Protein AF-A0A1H0QDW9-F1 (afdb_monomer)

Mean predicted aligned error: 7.99 Å

pLDDT: mean 82.79, std 14.93, range [44.81, 98.44]

Nearest PDB structures (foldseek):
  4bn9-assembly1_A-2  TM=1.895E-01  e=5.660E+00  Lactococcus lactis subsp. lactis Il1403

Sequence (161 aa):
MNFKELNDLFRNKNKSPEITEANILAAGYSPETSNRKLYLLFNIWYEQFNFRPSFKENEPNIDHIFPQSALKKVKVKGDKGRSVQKYKVPEINQIGNCMLLTLNENQGAGKSDILPKDWFATKSKEYLEMHLIPQDKNLWEIDNYEEFIKERNKLIVNKVN

Organism: NCBI:txid94869

Radius of gyration: 16.93 Å; Cα contacts (8 Å, |Δi|>4): 183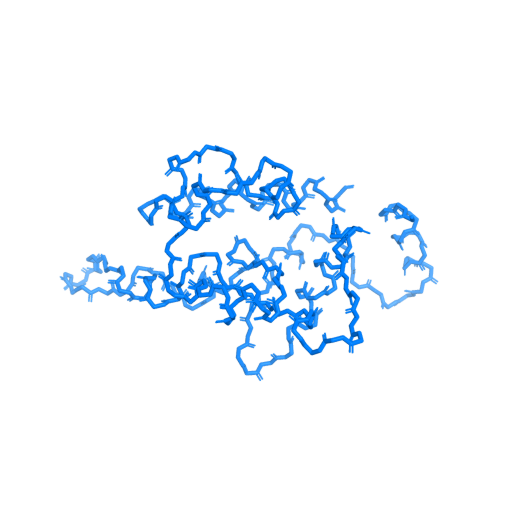; chains: 1; bounding box: 52×31×36 Å
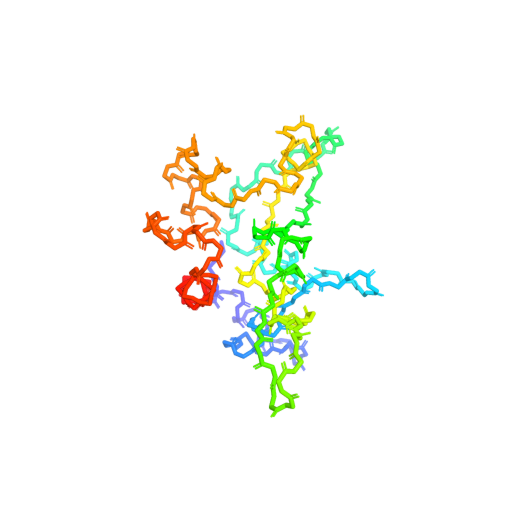
Solvent-accessible surface area (backbone atoms only — not comparable to full-atom values): 9456 Å² total; per-residue (Å²): 136,54,64,67,58,52,51,57,61,40,66,77,43,98,80,59,82,74,93,38,70,70,62,58,65,68,28,44,65,46,95,89,52,82,46,58,63,48,53,53,57,48,60,69,67,43,80,75,64,77,59,64,59,92,40,74,51,32,34,81,36,83,45,53,50,60,25,66,75,61,49,59,65,40,65,38,74,39,100,84,71,44,80,37,63,63,59,52,71,69,73,58,27,21,43,57,31,49,44,82,39,32,38,33,53,45,63,74,68,58,40,72,77,48,45,38,52,68,64,51,68,79,54,53,69,66,59,34,58,65,71,44,47,70,84,58,67,73,39,34,39,80,92,30,44,70,59,34,33,55,53,20,41,51,46,51,48,66,70,68,104

InterPro domains:
  IPR011089 GmrSD restriction endonucleases, C-terminal domain [PF07510] (22-157)

Foldseek 3Di:
DDLVVVQVVVVVDPDDDPPDLVLQFQQWDDPVDDSVSLVVLLCLLLVPQPCVVPDLQSHKDKDFQQHPVVQQPDWDQDPVRDTHRPDDPSRRTTSLRIFIDGNCVPPVVPCHNPFNLRSVVPDDPVVCLSRQFPPPSVCSDPVNVVVRSVNSSVSSVVSND

Structure (mmCIF, N/CA/C/O backbone):
data_AF-A0A1H0QDW9-F1
#
_entry.id   AF-A0A1H0QDW9-F1
#
loop_
_atom_site.group_PDB
_atom_site.id
_atom_site.type_symbol
_atom_site.label_atom_id
_atom_site.label_alt_id
_atom_site.label_comp_id
_atom_site.label_asym_id
_atom_site.label_entity_id
_atom_site.label_seq_id
_atom_site.pdbx_PDB_ins_code
_atom_site.Cartn_x
_atom_site.Cartn_y
_atom_site.Cartn_z
_atom_site.occupancy
_atom_site.B_iso_or_equiv
_atom_site.auth_seq_id
_atom_site.auth_comp_id
_atom_site.auth_asym_id
_atom_site.auth_atom_id
_atom_site.pdbx_PDB_model_num
ATOM 1 N N . MET A 1 1 ? 21.918 -13.832 -3.035 1.00 44.81 1 MET A N 1
ATOM 2 C CA . MET A 1 1 ? 22.054 -14.144 -1.600 1.00 44.81 1 MET A CA 1
ATOM 3 C C . MET A 1 1 ? 20.681 -14.569 -1.121 1.00 44.81 1 MET A C 1
ATOM 5 O O . MET A 1 1 ? 19.736 -13.818 -1.321 1.00 44.81 1 MET A O 1
ATOM 9 N N . ASN A 1 2 ? 20.548 -15.792 -0.627 1.00 46.91 2 ASN A N 1
ATOM 10 C CA . ASN A 1 2 ? 19.280 -16.386 -0.196 1.00 46.91 2 ASN A CA 1
ATOM 11 C C . ASN A 1 2 ? 18.943 -15.927 1.241 1.00 46.91 2 ASN A C 1
ATOM 13 O O . ASN A 1 2 ? 19.842 -15.726 2.054 1.00 46.91 2 ASN A O 1
ATOM 17 N N . PHE A 1 3 ? 17.661 -15.784 1.579 1.00 56.38 3 PHE A N 1
ATOM 18 C CA . PHE A 1 3 ? 17.154 -15.489 2.927 1.00 56.38 3 PHE A CA 1
ATOM 19 C C . PHE A 1 3 ? 17.758 -16.353 4.029 1.00 56.38 3 PHE A C 1
ATOM 21 O O . PHE A 1 3 ? 18.058 -15.855 5.114 1.00 56.38 3 PHE A O 1
ATOM 28 N N . LYS A 1 4 ? 17.989 -17.636 3.738 1.00 57.03 4 LYS A N 1
ATOM 29 C CA . LYS A 1 4 ? 18.661 -18.547 4.667 1.00 57.03 4 LYS A CA 1
ATOM 30 C C . LYS A 1 4 ? 20.086 -18.082 4.985 1.00 57.03 4 LYS A C 1
ATOM 32 O O . LYS A 1 4 ? 20.469 -18.037 6.146 1.00 57.03 4 LYS A O 1
ATOM 37 N N . GLU A 1 5 ? 20.823 -17.637 3.968 1.00 59.38 5 GLU A N 1
ATOM 38 C CA . GLU A 1 5 ? 22.179 -17.098 4.120 1.00 59.38 5 GLU A CA 1
ATOM 39 C C . GLU A 1 5 ? 22.169 -15.771 4.883 1.00 59.38 5 GLU A C 1
ATOM 41 O O . GLU A 1 5 ? 23.043 -15.551 5.714 1.00 59.38 5 GLU A O 1
ATOM 46 N N . LEU A 1 6 ? 21.171 -14.906 4.656 1.00 55.38 6 LEU A N 1
ATOM 47 C CA . LEU A 1 6 ? 20.975 -13.684 5.445 1.00 55.38 6 LEU A CA 1
ATOM 48 C C . LEU A 1 6 ? 20.753 -14.030 6.925 1.00 55.38 6 LEU A C 1
ATOM 50 O O . LEU A 1 6 ? 21.474 -13.527 7.785 1.00 55.38 6 LEU A O 1
ATOM 54 N N . ASN A 1 7 ? 19.799 -14.914 7.222 1.00 54.53 7 ASN A N 1
ATOM 55 C CA . ASN A 1 7 ? 19.470 -15.323 8.588 1.00 54.53 7 ASN A CA 1
ATOM 56 C C . ASN A 1 7 ? 20.656 -15.980 9.306 1.00 54.53 7 ASN A C 1
ATOM 58 O O . ASN A 1 7 ? 20.890 -15.682 10.477 1.00 54.53 7 ASN A O 1
ATOM 62 N N . ASP A 1 8 ? 21.440 -16.807 8.616 1.00 58.50 8 ASP A N 1
ATOM 63 C CA . ASP A 1 8 ? 22.649 -17.423 9.173 1.00 58.50 8 ASP A CA 1
ATOM 64 C C . ASP A 1 8 ? 23.751 -16.378 9.448 1.00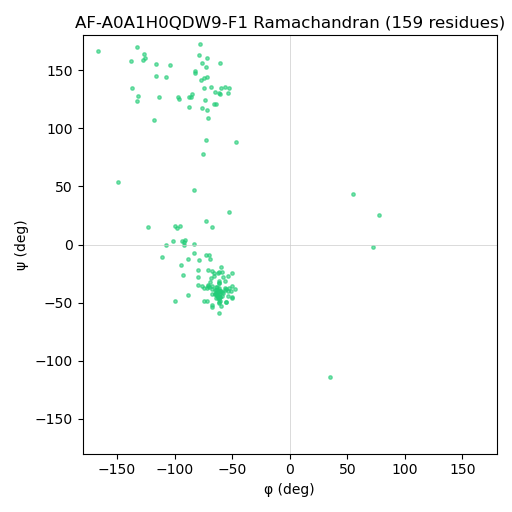 58.50 8 ASP A C 1
ATOM 66 O O . ASP A 1 8 ? 24.447 -16.442 10.467 1.00 58.50 8 ASP A O 1
ATOM 70 N N . LEU A 1 9 ? 23.867 -15.348 8.602 1.00 54.12 9 LEU A N 1
ATOM 71 C CA . LEU A 1 9 ? 24.798 -14.231 8.804 1.00 54.12 9 LEU A CA 1
ATOM 72 C C . LEU A 1 9 ? 24.371 -13.315 9.966 1.00 54.12 9 LEU A C 1
ATOM 74 O O . LEU A 1 9 ? 25.223 -12.810 10.702 1.00 54.12 9 LEU A O 1
ATOM 78 N N . PHE A 1 10 ? 23.061 -13.120 10.155 1.00 50.34 10 PHE A N 1
ATOM 79 C CA . PHE A 1 10 ? 22.489 -12.295 11.224 1.00 50.34 10 PHE A CA 1
ATOM 80 C C . PHE A 1 10 ? 22.440 -13.012 12.579 1.00 50.34 10 PHE A C 1
ATOM 82 O O . PHE A 1 10 ? 22.710 -12.377 13.596 1.00 50.34 10 PHE A O 1
ATOM 89 N N . ARG A 1 11 ? 22.198 -14.329 12.620 1.00 54.62 11 ARG A N 1
ATOM 90 C CA . ARG A 1 11 ? 22.253 -15.135 13.858 1.00 54.62 11 ARG A CA 1
ATOM 91 C C . ARG A 1 11 ? 23.636 -15.139 14.508 1.00 54.62 11 ARG A C 1
ATOM 93 O O . ARG A 1 11 ? 23.730 -15.133 15.730 1.00 54.62 11 ARG 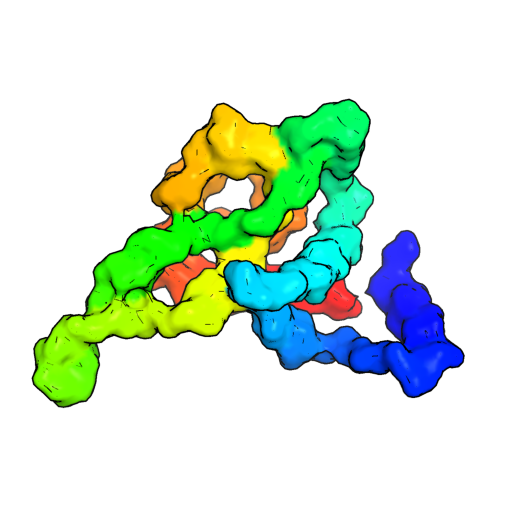A O 1
ATOM 100 N N . ASN A 1 12 ? 24.703 -15.069 13.711 1.00 51.59 12 ASN A N 1
ATOM 101 C CA . ASN A 1 12 ? 26.081 -15.014 14.214 1.00 51.59 12 ASN A CA 1
ATOM 102 C C . ASN A 1 12 ? 26.451 -13.692 14.913 1.00 51.59 12 ASN A C 1
ATOM 104 O O . ASN A 1 12 ? 27.507 -13.601 15.543 1.00 51.59 12 ASN A O 1
ATOM 108 N N . LYS A 1 13 ? 25.603 -12.659 14.849 1.00 46.94 13 LYS A N 1
ATOM 109 C CA . LYS A 1 13 ? 25.774 -11.420 15.614 1.00 46.94 13 LYS A CA 1
ATOM 110 C C . LYS A 1 13 ? 24.577 -11.271 16.549 1.00 46.94 13 LYS A C 1
ATOM 112 O O . LYS A 1 13 ? 23.503 -10.922 16.086 1.00 46.94 13 LYS A O 1
ATOM 117 N N . ASN A 1 14 ? 24.787 -11.483 17.855 1.00 45.47 14 ASN A N 1
ATOM 118 C CA . ASN A 1 14 ? 23.832 -11.465 18.992 1.00 45.47 14 ASN A CA 1
ATOM 119 C C . ASN A 1 14 ? 22.924 -10.208 19.166 1.00 45.47 14 ASN A C 1
ATOM 121 O O . ASN A 1 14 ? 22.541 -9.858 20.280 1.00 45.47 14 ASN A O 1
ATOM 125 N N . LYS A 1 15 ? 22.590 -9.474 18.103 1.00 46.28 15 LYS A N 1
ATOM 126 C CA . LYS A 1 15 ? 21.754 -8.269 18.089 1.00 46.28 15 LYS A CA 1
ATOM 127 C C . LYS A 1 15 ? 20.994 -8.141 16.767 1.00 46.28 15 LYS A C 1
ATOM 129 O O . LYS A 1 15 ? 21.108 -7.123 16.087 1.00 46.28 15 LYS A O 1
ATOM 134 N N . SER A 1 16 ? 20.246 -9.154 16.350 1.00 50.38 16 SER A N 1
ATOM 135 C CA . SER A 1 16 ? 19.302 -8.983 15.240 1.00 50.38 16 SER A CA 1
ATOM 136 C C . SER A 1 16 ? 17.944 -9.559 15.622 1.00 50.38 16 SER A C 1
ATOM 138 O O . SER A 1 16 ? 17.898 -10.684 16.113 1.00 50.38 16 SER A O 1
ATOM 140 N N . PRO A 1 17 ? 16.852 -8.785 15.479 1.00 54.38 17 PRO A N 1
ATOM 141 C CA . PRO A 1 17 ? 15.516 -9.313 15.705 1.00 54.38 17 PRO A CA 1
ATOM 142 C C . PRO A 1 17 ? 15.287 -10.449 14.709 1.00 54.38 17 PRO A C 1
ATOM 144 O O . PRO A 1 17 ? 15.546 -10.277 13.519 1.00 54.38 17 PRO A O 1
ATOM 147 N N . GLU A 1 18 ? 14.838 -11.606 15.193 1.00 60.59 18 GLU A N 1
ATOM 148 C CA . GLU A 1 18 ? 14.453 -12.708 14.315 1.00 60.59 18 GLU A CA 1
ATOM 149 C C . GLU A 1 18 ? 13.443 -12.205 13.276 1.00 60.59 18 GLU A C 1
ATOM 151 O O . GLU A 1 18 ? 12.501 -11.473 13.608 1.00 60.59 18 GLU A O 1
ATOM 156 N N . ILE A 1 19 ? 13.647 -12.576 12.011 1.00 67.00 19 ILE A N 1
ATOM 157 C CA . ILE A 1 19 ? 12.670 -12.326 10.953 1.00 67.00 19 ILE A CA 1
ATOM 158 C C . ILE A 1 19 ? 11.512 -13.294 11.200 1.00 67.00 19 ILE A C 1
ATOM 160 O O . ILE A 1 19 ? 11.535 -14.443 10.775 1.00 67.00 19 ILE A O 1
ATOM 164 N N . THR A 1 20 ? 10.535 -12.838 11.976 1.00 80.81 20 THR A N 1
ATOM 165 C CA . THR A 1 20 ? 9.288 -13.553 12.238 1.00 80.81 20 THR A CA 1
ATOM 166 C C . THR A 1 20 ? 8.165 -12.920 11.431 1.00 80.81 20 THR A C 1
ATOM 168 O O . THR A 1 20 ? 8.203 -11.723 11.135 1.00 80.81 20 THR A O 1
ATOM 171 N N . GLU A 1 21 ? 7.125 -13.696 11.129 1.00 82.88 21 GLU A N 1
ATOM 172 C CA . GLU A 1 21 ? 5.909 -13.191 10.481 1.00 82.88 21 GLU A CA 1
ATOM 173 C C . GLU A 1 21 ? 5.354 -11.954 11.202 1.00 82.88 21 GLU A C 1
ATOM 175 O O . GLU A 1 21 ? 5.103 -10.923 10.579 1.00 82.88 21 GLU A O 1
ATOM 180 N N . ALA A 1 22 ? 5.270 -12.007 12.534 1.00 80.62 22 ALA A N 1
ATOM 181 C CA . ALA A 1 22 ? 4.815 -10.885 13.348 1.00 80.62 22 ALA A CA 1
ATOM 182 C C . ALA A 1 22 ? 5.684 -9.627 13.160 1.00 80.62 22 ALA A C 1
ATOM 184 O O . ALA A 1 22 ? 5.152 -8.522 13.061 1.00 80.62 22 ALA A O 1
ATOM 185 N N . ASN A 1 23 ? 7.010 -9.777 13.067 1.00 81.00 23 ASN A N 1
ATOM 186 C CA . ASN A 1 23 ? 7.924 -8.652 12.863 1.00 81.00 23 ASN A CA 1
ATOM 187 C C . ASN A 1 23 ? 7.825 -8.056 11.452 1.00 81.00 23 ASN A C 1
ATOM 189 O O . ASN A 1 23 ? 7.957 -6.838 11.303 1.00 81.00 23 ASN A O 1
ATOM 193 N N . ILE A 1 24 ? 7.579 -8.888 10.435 1.00 83.31 24 ILE A N 1
ATOM 194 C CA . ILE A 1 24 ? 7.362 -8.448 9.050 1.00 83.31 24 ILE A CA 1
ATOM 195 C C . ILE A 1 24 ? 6.051 -7.664 8.958 1.00 83.31 24 ILE A C 1
ATOM 197 O O . ILE A 1 24 ? 6.038 -6.529 8.481 1.00 83.31 24 ILE A O 1
ATOM 201 N N . LEU A 1 25 ? 4.955 -8.245 9.453 1.00 86.19 25 LEU A N 1
ATOM 202 C CA . LEU A 1 25 ? 3.614 -7.664 9.351 1.00 86.19 25 LEU A CA 1
ATOM 203 C C . LE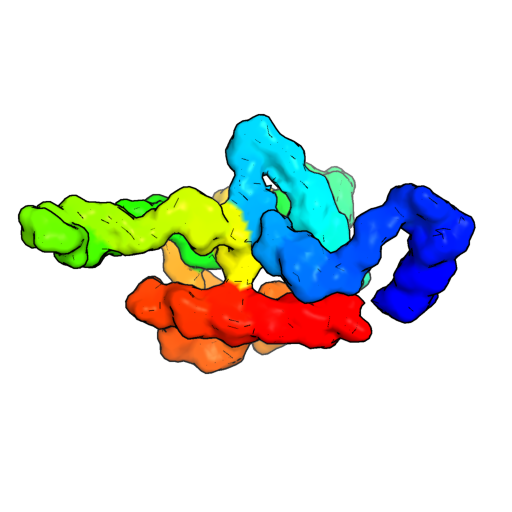U A 1 25 ? 3.420 -6.435 10.250 1.00 86.19 25 LEU A C 1
ATOM 205 O O . LEU A 1 25 ? 2.577 -5.590 9.958 1.00 86.19 25 LEU A O 1
ATOM 209 N N . ALA A 1 26 ? 4.231 -6.281 11.300 1.00 85.12 26 ALA A N 1
ATOM 210 C CA . ALA A 1 26 ? 4.266 -5.071 12.120 1.00 85.12 26 ALA A CA 1
ATOM 211 C C . ALA A 1 26 ? 4.935 -3.869 11.424 1.00 85.12 26 ALA A C 1
ATOM 213 O O . ALA A 1 26 ? 4.912 -2.757 11.962 1.00 85.12 26 ALA A O 1
ATOM 214 N N . ALA A 1 27 ? 5.569 -4.054 10.261 1.00 85.19 27 ALA A N 1
ATOM 215 C CA . ALA A 1 27 ? 6.104 -2.940 9.493 1.00 85.19 27 ALA A CA 1
ATOM 216 C C . ALA A 1 27 ? 4.976 -2.117 8.854 1.00 85.19 27 ALA A C 1
ATOM 218 O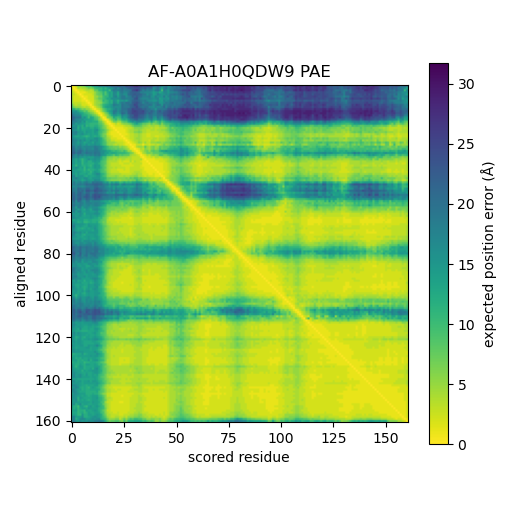 O . ALA A 1 27 ? 3.956 -2.635 8.401 1.00 85.19 27 ALA A O 1
ATOM 219 N N . GLY A 1 28 ? 5.181 -0.807 8.786 1.00 85.00 28 GLY A N 1
ATOM 220 C CA . GLY A 1 28 ? 4.207 0.108 8.217 1.00 85.00 28 GLY A CA 1
ATOM 221 C C . GLY A 1 28 ? 4.799 1.481 7.954 1.00 85.00 28 GLY A C 1
ATOM 222 O O . GLY A 1 28 ? 5.900 1.807 8.404 1.00 85.00 28 GLY A O 1
ATOM 223 N N . TYR A 1 29 ? 4.056 2.263 7.186 1.00 86.38 29 TYR A N 1
ATOM 224 C CA . TYR A 1 29 ? 4.376 3.627 6.828 1.00 86.38 29 TYR A CA 1
ATOM 225 C C . TYR A 1 29 ? 4.134 4.558 8.013 1.00 86.38 29 TYR A C 1
ATOM 227 O O . TYR A 1 29 ? 3.087 4.523 8.664 1.00 86.38 29 TYR A O 1
ATOM 235 N N . SER A 1 30 ? 5.080 5.451 8.255 1.00 82.62 30 SER A N 1
ATOM 236 C CA . SER A 1 30 ? 4.957 6.494 9.257 1.00 82.62 30 SER A CA 1
ATOM 237 C C . SER A 1 30 ? 5.377 7.833 8.661 1.00 82.62 30 SER A C 1
ATOM 239 O O . SER A 1 30 ? 6.500 7.953 8.174 1.00 82.62 30 SER A O 1
ATOM 241 N N . PRO A 1 31 ? 4.507 8.856 8.701 1.00 70.81 31 PRO A N 1
ATOM 242 C CA . PRO A 1 31 ? 4.912 10.220 8.376 1.00 70.81 31 PRO A CA 1
ATOM 243 C C . PRO A 1 31 ? 5.863 10.808 9.431 1.00 70.81 31 PRO A C 1
ATOM 245 O O . PRO A 1 31 ? 6.675 11.668 9.115 1.00 70.81 31 PRO A O 1
ATOM 248 N N . GLU A 1 32 ? 5.741 10.363 10.685 1.00 66.75 32 GLU A N 1
ATOM 249 C CA . GLU A 1 32 ? 6.432 10.948 11.842 1.00 66.75 32 GLU A CA 1
ATOM 250 C C . GLU A 1 32 ? 7.753 10.240 12.172 1.00 66.75 32 GLU A C 1
ATOM 252 O O . GLU A 1 32 ? 8.595 10.777 12.890 1.00 66.75 32 GLU A O 1
ATOM 257 N N . THR A 1 33 ? 7.957 9.023 11.661 1.00 67.12 33 THR A N 1
ATOM 258 C CA . THR A 1 33 ? 9.144 8.208 11.941 1.00 67.12 33 THR A CA 1
ATOM 259 C C . THR A 1 33 ? 9.748 7.626 10.666 1.00 67.12 33 THR A C 1
ATOM 261 O O . THR A 1 33 ? 9.208 7.722 9.571 1.00 67.12 33 THR A O 1
ATOM 264 N N . SER A 1 34 ? 10.938 7.041 10.787 1.00 71.19 34 SER A N 1
ATOM 265 C CA . SER A 1 34 ? 11.685 6.558 9.630 1.00 71.19 34 SER A CA 1
ATOM 266 C C . SER A 1 34 ? 11.086 5.272 9.044 1.00 71.19 34 SER A C 1
ATOM 268 O O . SER A 1 34 ? 11.050 4.241 9.715 1.00 71.19 34 SER A O 1
ATOM 270 N N . ASN A 1 35 ? 10.758 5.281 7.748 1.00 84.25 35 ASN A N 1
ATOM 271 C CA . ASN A 1 35 ? 10.284 4.108 6.991 1.00 84.25 35 ASN A CA 1
ATOM 272 C C . ASN A 1 35 ? 11.381 3.059 6.688 1.00 84.25 35 ASN A C 1
ATOM 274 O O . ASN A 1 35 ? 11.240 2.240 5.781 1.00 84.25 35 ASN A O 1
ATOM 278 N N . ARG A 1 36 ? 12.493 3.056 7.439 1.00 80.81 36 ARG A N 1
ATOM 279 C CA . ARG A 1 36 ? 13.652 2.164 7.240 1.00 80.81 36 ARG A CA 1
ATOM 280 C C . ARG A 1 36 ? 13.279 0.686 7.190 1.00 80.81 36 ARG A C 1
ATOM 282 O O . ARG A 1 36 ? 13.839 -0.041 6.380 1.00 80.81 36 ARG A O 1
ATOM 289 N N . LYS A 1 37 ? 12.341 0.248 8.036 1.00 82.81 37 LYS A N 1
ATOM 290 C CA . LYS A 1 37 ? 11.877 -1.148 8.048 1.00 82.81 37 LYS A CA 1
ATOM 291 C C . LYS A 1 37 ? 11.211 -1.535 6.727 1.00 82.81 37 LYS A C 1
ATOM 293 O O . LYS A 1 37 ? 11.523 -2.592 6.200 1.00 82.81 37 LYS A O 1
ATOM 298 N N . LEU A 1 38 ? 10.358 -0.668 6.175 1.00 86.56 38 LEU A N 1
ATOM 299 C CA . LEU A 1 38 ? 9.731 -0.904 4.873 1.00 86.56 38 LEU A CA 1
ATOM 300 C C . LEU A 1 38 ? 10.770 -0.938 3.755 1.00 86.56 38 LEU A C 1
ATOM 302 O O . LEU A 1 38 ? 10.761 -1.870 2.962 1.00 86.56 38 LEU A O 1
ATOM 306 N N . TYR A 1 39 ? 11.703 0.018 3.728 1.00 84.81 39 TYR A N 1
ATOM 307 C CA . TYR A 1 39 ? 12.786 -0.003 2.743 1.00 84.81 39 TYR A CA 1
ATOM 308 C C . TYR A 1 39 ? 13.623 -1.278 2.835 1.00 84.81 39 TYR A C 1
ATOM 310 O O . TYR A 1 39 ? 13.923 -1.865 1.801 1.00 84.81 39 TYR A O 1
ATOM 318 N N . LEU A 1 40 ? 13.982 -1.726 4.040 1.00 82.81 40 LEU A N 1
ATOM 319 C CA . LEU A 1 40 ? 14.740 -2.963 4.221 1.00 82.81 40 LEU A CA 1
ATOM 320 C C . LEU A 1 40 ? 13.959 -4.171 3.695 1.00 82.81 40 LEU A C 1
ATOM 322 O O . LEU A 1 40 ? 14.496 -4.934 2.902 1.00 82.81 40 LEU A O 1
ATOM 326 N N . LEU A 1 41 ? 12.692 -4.310 4.093 1.00 84.94 41 LEU A N 1
ATOM 327 C CA . LEU A 1 41 ? 11.836 -5.411 3.655 1.00 84.94 41 LEU A CA 1
ATOM 328 C C . LEU A 1 41 ? 11.645 -5.404 2.134 1.00 84.94 41 LEU A C 1
ATOM 330 O O . LEU A 1 41 ? 11.845 -6.432 1.499 1.00 84.94 41 LEU A O 1
ATOM 334 N N . PHE A 1 42 ? 11.370 -4.247 1.529 1.00 87.75 42 PHE A N 1
ATOM 335 C CA . PHE A 1 42 ? 11.258 -4.145 0.076 1.00 87.75 42 PHE A CA 1
ATOM 336 C C . PHE A 1 42 ? 12.577 -4.481 -0.629 1.00 87.75 42 PHE A C 1
ATOM 338 O O . PHE A 1 42 ? 12.570 -5.284 -1.553 1.00 87.75 42 PHE A O 1
ATOM 345 N N . ASN A 1 43 ? 13.727 -3.982 -0.172 1.00 80.88 43 ASN A N 1
ATOM 346 C CA . ASN A 1 43 ? 15.013 -4.316 -0.803 1.00 80.88 43 ASN A CA 1
ATOM 347 C C . ASN A 1 43 ? 15.304 -5.821 -0.837 1.00 80.88 43 ASN A C 1
ATOM 349 O O . ASN A 1 43 ? 16.007 -6.287 -1.727 1.00 80.88 43 ASN A O 1
ATOM 353 N N . ILE A 1 44 ? 14.767 -6.579 0.115 1.00 79.44 44 ILE A N 1
ATOM 354 C CA . ILE A 1 44 ? 15.016 -8.008 0.197 1.00 79.44 44 ILE A CA 1
ATOM 355 C C . ILE A 1 44 ? 14.339 -8.789 -0.950 1.00 79.44 44 ILE A C 1
ATOM 357 O O . ILE A 1 44 ? 14.937 -9.735 -1.452 1.00 79.44 44 ILE A O 1
ATOM 361 N N . TRP A 1 45 ? 13.136 -8.410 -1.401 1.00 83.81 45 TRP A N 1
ATOM 362 C CA . TRP A 1 45 ? 12.442 -9.152 -2.470 1.00 83.81 45 TRP A CA 1
ATOM 363 C C . TRP A 1 45 ? 12.315 -8.420 -3.803 1.00 83.81 45 TRP A C 1
ATOM 365 O O . TRP A 1 45 ? 11.969 -9.038 -4.810 1.00 83.81 45 TRP A O 1
ATOM 375 N N . TYR A 1 46 ? 12.626 -7.128 -3.840 1.00 80.44 46 TYR A N 1
ATOM 376 C CA . TYR A 1 46 ? 12.735 -6.346 -5.069 1.00 80.44 46 TYR A CA 1
ATOM 377 C C . TYR A 1 46 ? 14.119 -6.532 -5.718 1.00 80.44 46 TYR A C 1
ATOM 379 O O . TYR A 1 46 ? 14.755 -5.562 -6.124 1.00 80.44 46 TYR A O 1
ATOM 387 N N . GLU A 1 47 ? 14.581 -7.786 -5.832 1.00 63.88 47 GLU A N 1
ATOM 388 C CA . GLU A 1 47 ? 15.939 -8.186 -6.257 1.00 63.88 47 GLU A CA 1
ATOM 389 C C . GLU A 1 47 ? 16.423 -7.512 -7.561 1.00 63.88 47 GLU A C 1
ATOM 391 O O . GLU A 1 47 ? 17.626 -7.374 -7.768 1.00 63.88 47 GLU A O 1
ATOM 396 N N . GLN A 1 48 ? 15.501 -7.074 -8.430 1.00 57.12 48 GLN A N 1
ATOM 397 C CA . GLN A 1 48 ? 15.786 -6.415 -9.712 1.00 57.12 48 GLN A CA 1
ATOM 398 C C . GLN A 1 48 ? 15.157 -5.023 -9.877 1.00 57.12 48 GLN A C 1
ATOM 400 O O . GLN A 1 48 ? 15.089 -4.514 -10.999 1.00 57.12 48 GLN A O 1
ATOM 405 N N . PHE A 1 49 ? 14.679 -4.379 -8.807 1.00 60.72 49 PHE A N 1
ATOM 406 C CA . PHE A 1 49 ? 14.154 -3.021 -8.952 1.00 60.72 49 PHE A CA 1
ATOM 407 C C . PHE A 1 49 ? 15.293 -2.104 -9.388 1.00 60.72 49 PHE A C 1
ATOM 409 O O . PHE A 1 49 ? 16.346 -2.038 -8.754 1.00 60.72 49 PHE A O 1
ATOM 416 N N . ASN A 1 50 ? 15.122 -1.472 -10.548 1.00 56.12 50 ASN A N 1
ATOM 417 C CA . ASN A 1 50 ? 16.181 -0.751 -11.238 1.00 56.12 50 ASN A CA 1
ATOM 418 C C . ASN A 1 50 ? 16.432 0.577 -10.516 1.00 56.12 50 ASN A C 1
ATOM 420 O O . ASN A 1 50 ? 16.013 1.641 -10.959 1.00 56.12 50 ASN A O 1
ATOM 424 N N . PHE A 1 51 ? 17.143 0.518 -9.393 1.00 58.31 51 PHE A N 1
ATOM 425 C CA . PHE A 1 51 ? 17.448 1.660 -8.541 1.00 58.31 51 PHE A CA 1
ATOM 426 C C . PHE A 1 51 ? 18.380 2.677 -9.185 1.00 58.31 51 PHE A C 1
ATOM 428 O O . PHE A 1 51 ? 18.923 3.447 -8.418 1.00 58.31 51 PHE A O 1
ATOM 435 N N . ARG A 1 52 ? 18.622 2.674 -10.512 1.00 55.50 52 ARG A N 1
ATOM 436 C CA . ARG A 1 52 ? 19.621 3.506 -11.220 1.00 55.50 52 ARG A CA 1
ATOM 437 C C . ARG A 1 52 ? 19.538 4.969 -10.750 1.00 55.50 52 ARG A C 1
ATOM 439 O O . ARG A 1 52 ? 18.840 5.769 -11.378 1.00 55.50 52 ARG A O 1
ATOM 446 N N . PRO A 1 53 ? 20.262 5.347 -9.680 1.00 56.91 53 PRO A N 1
ATOM 447 C CA . PRO A 1 53 ? 19.880 6.483 -8.846 1.00 56.91 53 PRO A CA 1
ATOM 448 C C . PRO A 1 53 ? 20.575 7.753 -9.320 1.00 56.91 53 PRO A C 1
ATOM 450 O O . PRO A 1 53 ? 20.432 8.814 -8.730 1.00 56.91 53 PRO A O 1
ATOM 453 N N . SER A 1 54 ? 21.332 7.648 -10.416 1.00 60.59 54 SER A N 1
ATOM 454 C CA . SER A 1 54 ? 21.964 8.771 -11.092 1.00 60.59 54 SER A CA 1
ATOM 455 C C . SER A 1 54 ? 20.947 9.804 -11.581 1.00 60.59 54 SER A C 1
ATOM 457 O O . SER A 1 54 ? 21.323 10.947 -11.813 1.00 60.59 54 SER A O 1
ATOM 459 N N . PHE A 1 55 ? 19.672 9.423 -11.714 1.00 64.62 55 PHE A N 1
ATOM 460 C CA . PHE A 1 55 ? 18.572 10.337 -11.998 1.00 64.62 55 PHE A CA 1
ATOM 461 C C . PHE A 1 55 ? 17.627 10.399 -10.803 1.00 64.62 55 PHE A C 1
ATOM 463 O O . PHE A 1 55 ? 17.122 9.369 -10.360 1.00 64.62 55 PHE A O 1
ATOM 470 N N . LYS A 1 56 ? 17.348 11.621 -10.332 1.00 70.75 56 LYS A N 1
ATOM 471 C CA . LYS A 1 56 ? 16.425 11.904 -9.221 1.00 70.75 56 LYS A CA 1
ATOM 472 C C . LYS A 1 56 ? 15.064 11.221 -9.401 1.00 70.75 56 LYS A C 1
ATOM 474 O O . LYS A 1 56 ? 14.472 10.733 -8.456 1.00 70.75 56 LYS A O 1
ATOM 479 N N . GLU A 1 57 ? 14.589 11.129 -10.635 1.00 72.94 57 GLU A N 1
ATOM 480 C CA . GLU A 1 57 ? 13.327 10.478 -10.996 1.00 72.94 57 GLU A CA 1
ATOM 481 C C . GLU A 1 57 ? 13.263 8.976 -10.668 1.00 72.94 57 GLU A C 1
ATOM 483 O O . GLU A 1 57 ? 12.174 8.450 -10.444 1.00 72.94 57 GLU A O 1
ATOM 488 N N . ASN A 1 58 ? 14.409 8.299 -10.565 1.00 73.56 58 ASN A N 1
ATOM 489 C CA . ASN A 1 58 ? 14.499 6.886 -10.190 1.00 73.56 58 ASN A CA 1
ATOM 490 C C . ASN A 1 58 ? 14.656 6.680 -8.677 1.00 73.56 58 ASN A C 1
ATOM 492 O O . ASN A 1 58 ? 14.846 5.545 -8.234 1.00 73.56 58 ASN A O 1
ATOM 496 N N . GLU A 1 59 ? 14.623 7.751 -7.875 1.00 79.25 59 GLU A N 1
ATOM 497 C CA . GLU A 1 59 ? 14.729 7.621 -6.425 1.00 79.25 59 GLU A CA 1
ATOM 498 C C . GLU A 1 59 ? 13.580 6.761 -5.883 1.00 79.25 59 GLU A C 1
ATOM 500 O O . GLU A 1 59 ? 12.420 6.950 -6.269 1.00 79.25 59 GLU A O 1
ATOM 505 N N . PRO A 1 60 ? 13.883 5.810 -4.987 1.00 81.69 60 PRO A N 1
ATOM 506 C CA . PRO A 1 60 ? 12.870 4.956 -4.404 1.00 81.69 60 PRO A CA 1
ATOM 507 C C . PRO A 1 60 ? 11.950 5.750 -3.484 1.00 81.69 60 PRO A C 1
ATOM 509 O O . PRO A 1 60 ? 12.387 6.524 -2.631 1.00 81.69 60 PRO A O 1
ATOM 512 N N . ASN A 1 61 ? 10.659 5.494 -3.618 1.00 85.94 61 ASN A N 1
ATOM 513 C CA . ASN A 1 61 ? 9.611 6.137 -2.861 1.00 85.94 61 ASN A CA 1
ATOM 514 C C . ASN A 1 61 ? 8.583 5.101 -2.410 1.00 85.94 61 ASN A C 1
ATOM 516 O O . ASN A 1 61 ? 8.176 4.233 -3.176 1.00 85.94 61 ASN A O 1
ATOM 520 N N . ILE A 1 62 ? 8.185 5.171 -1.143 1.00 89.19 62 ILE A N 1
ATOM 521 C CA . ILE A 1 62 ? 7.131 4.309 -0.616 1.00 89.19 62 ILE A CA 1
ATOM 522 C C . ILE A 1 62 ? 5.798 4.993 -0.858 1.00 89.19 62 ILE A C 1
ATOM 524 O O . ILE A 1 62 ? 5.606 6.123 -0.412 1.00 89.19 62 ILE A O 1
ATOM 528 N N . ASP A 1 63 ? 4.881 4.266 -1.482 1.00 90.81 63 ASP A N 1
ATOM 529 C CA . ASP A 1 63 ? 3.522 4.727 -1.717 1.00 90.81 63 ASP A CA 1
ATOM 530 C C . ASP A 1 63 ? 2.481 3.720 -1.216 1.00 90.81 63 ASP A C 1
ATOM 532 O O . ASP A 1 63 ? 2.762 2.526 -1.047 1.00 90.81 63 ASP A O 1
ATOM 536 N N . HIS A 1 64 ? 1.267 4.212 -0.973 1.00 94.50 64 HIS A N 1
ATOM 537 C CA . HIS A 1 64 ? 0.125 3.384 -0.607 1.00 94.50 64 HIS A CA 1
ATOM 538 C C . HIS A 1 64 ? -0.555 2.822 -1.854 1.00 94.50 64 HIS A C 1
ATOM 540 O O . HIS A 1 64 ? -0.924 3.562 -2.761 1.00 94.50 64 HIS A O 1
ATOM 546 N N . ILE A 1 65 ? -0.790 1.512 -1.885 1.00 95.94 65 ILE A N 1
ATOM 547 C CA . ILE A 1 65 ? -1.520 0.842 -2.966 1.00 95.94 65 ILE A CA 1
ATOM 548 C C . ILE A 1 65 ? -2.943 1.396 -3.026 1.00 95.94 65 ILE A C 1
ATOM 550 O O . ILE A 1 65 ? -3.327 1.988 -4.032 1.00 95.94 65 ILE A O 1
ATOM 554 N N . PHE A 1 66 ? -3.688 1.277 -1.925 1.00 96.62 66 PHE A N 1
ATOM 555 C CA . PHE A 1 66 ? -4.949 1.979 -1.724 1.00 96.62 66 PHE A CA 1
ATOM 556 C C . PHE A 1 66 ? -4.668 3.355 -1.108 1.00 96.62 66 PHE A C 1
ATOM 558 O O . PHE A 1 66 ? -4.169 3.420 0.025 1.00 96.62 66 PHE A O 1
ATOM 565 N N . PRO A 1 67 ? -5.017 4.458 -1.795 1.00 95.25 67 PRO A N 1
ATOM 566 C CA . PRO A 1 67 ? -4.755 5.807 -1.314 1.00 95.25 67 PRO A CA 1
ATOM 567 C C . PRO A 1 67 ? -5.357 6.060 0.068 1.00 95.25 67 PRO A C 1
ATOM 569 O O . PRO A 1 67 ? -6.533 5.774 0.327 1.00 95.25 67 PRO A O 1
ATOM 572 N N . GLN A 1 68 ? -4.580 6.689 0.956 1.00 94.19 68 GLN A N 1
ATOM 573 C CA . GLN A 1 68 ? -5.058 7.036 2.299 1.00 94.19 68 GLN A CA 1
ATOM 574 C C . GLN A 1 68 ? -6.329 7.893 2.261 1.00 94.19 68 GLN A C 1
ATOM 576 O O . GLN A 1 68 ? -7.205 7.752 3.115 1.00 94.19 68 GLN A O 1
ATOM 581 N N . SER A 1 69 ? -6.417 8.807 1.291 1.00 93.62 69 SER A N 1
ATOM 582 C CA . SER A 1 69 ? -7.555 9.707 1.103 1.00 93.62 69 SER A CA 1
ATOM 583 C C . SER A 1 69 ? -8.846 8.937 0.814 1.00 93.62 69 SER A C 1
ATOM 585 O O . SER A 1 69 ? -9.897 9.316 1.329 1.00 93.62 69 SER A O 1
ATOM 587 N N . ALA A 1 70 ? -8.769 7.845 0.050 1.00 95.25 70 ALA A N 1
ATOM 588 C CA . ALA A 1 70 ? -9.901 6.983 -0.258 1.00 95.25 70 ALA A CA 1
ATOM 589 C C . ALA A 1 70 ? -10.315 6.160 0.971 1.00 95.25 70 ALA A C 1
ATOM 591 O O . ALA A 1 70 ? -11.475 6.202 1.379 1.00 95.25 70 ALA A O 1
ATOM 592 N N . LEU A 1 71 ? -9.360 5.513 1.649 1.00 95.81 71 LEU A N 1
ATOM 593 C CA . LEU A 1 71 ? -9.647 4.687 2.832 1.00 95.81 71 LEU A CA 1
ATOM 594 C C . LEU A 1 71 ? -10.206 5.498 4.015 1.00 95.81 71 LEU A C 1
ATOM 596 O O . LEU A 1 71 ? -11.113 5.038 4.708 1.00 95.81 71 LEU A O 1
ATOM 600 N N . LYS A 1 72 ? -9.740 6.739 4.225 1.00 94.50 72 LYS A N 1
ATOM 601 C CA . LYS A 1 72 ? -10.263 7.644 5.275 1.00 94.50 72 LYS A CA 1
ATOM 602 C C . LYS A 1 72 ? -11.725 8.066 5.038 1.00 94.50 72 LYS A C 1
ATOM 604 O O . LYS A 1 72 ? -12.441 8.418 5.989 1.00 94.50 72 LYS A O 1
ATOM 609 N N . LYS A 1 73 ? -12.186 8.034 3.782 1.00 95.00 73 LYS A N 1
ATOM 610 C CA . LYS A 1 73 ? -13.571 8.358 3.402 1.00 95.00 73 LYS A CA 1
ATOM 611 C C . LYS A 1 73 ? -14.537 7.199 3.648 1.00 95.00 73 LYS A C 1
ATOM 613 O O . LYS A 1 73 ? -15.719 7.468 3.837 1.00 95.00 73 LYS A O 1
ATOM 618 N N . VAL A 1 74 ? -14.061 5.954 3.727 1.00 94.62 74 VAL A N 1
ATOM 619 C CA . VAL A 1 74 ? -14.914 4.789 4.009 1.00 94.62 74 VAL A CA 1
ATOM 620 C C . VAL A 1 74 ? -15.479 4.896 5.427 1.00 94.62 74 VAL A C 1
ATOM 622 O O . VAL A 1 74 ? -14.729 4.984 6.407 1.00 94.62 74 VAL A O 1
ATOM 625 N N . LYS A 1 75 ? -16.812 4.916 5.543 1.00 94.12 75 LYS A N 1
ATOM 626 C CA . LYS A 1 75 ? -17.523 5.028 6.822 1.00 94.12 75 LYS A CA 1
ATOM 627 C C . LYS A 1 75 ? -18.353 3.783 7.112 1.00 94.12 75 LYS A C 1
ATOM 629 O O . LYS A 1 75 ? -18.964 3.217 6.216 1.00 94.12 75 LYS A O 1
ATOM 634 N N . VAL A 1 76 ? -18.431 3.425 8.387 1.00 92.88 76 VAL A N 1
ATOM 635 C CA . VAL A 1 76 ? -19.327 2.391 8.920 1.00 92.88 76 VAL A CA 1
ATOM 636 C C . VAL A 1 76 ? -20.159 2.962 10.058 1.00 92.88 76 VAL A C 1
ATOM 638 O O . VAL A 1 76 ? -19.825 3.999 10.637 1.00 92.88 76 VAL A O 1
ATOM 641 N N . LYS A 1 77 ? -21.271 2.302 10.376 1.00 93.12 77 LYS A N 1
ATOM 642 C CA . LYS A 1 77 ? -22.073 2.643 11.550 1.00 93.12 77 LYS A CA 1
ATOM 643 C C . LYS A 1 77 ? -21.369 2.114 12.794 1.00 93.12 77 LYS A C 1
ATOM 645 O O . LYS A 1 77 ? -21.175 0.914 12.921 1.00 93.12 77 LYS A O 1
ATOM 650 N N . GLY A 1 78 ? -20.969 3.019 13.682 1.00 86.25 78 GLY A N 1
ATOM 651 C CA . GLY A 1 78 ? -20.467 2.643 15.000 1.00 86.25 78 GLY A CA 1
ATOM 652 C C . GLY A 1 78 ? -21.606 2.280 15.952 1.00 86.25 78 GLY A C 1
ATOM 653 O O . GLY A 1 78 ? -22.773 2.550 15.665 1.00 86.25 78 GLY A O 1
ATOM 654 N N . ASP A 1 79 ? -21.251 1.772 17.129 1.00 84.19 79 ASP A N 1
ATOM 655 C CA . ASP A 1 79 ? -22.178 1.245 18.149 1.00 84.19 79 ASP A CA 1
ATOM 656 C C . ASP A 1 79 ? -23.287 2.227 18.561 1.00 84.19 79 ASP A C 1
ATOM 658 O O . ASP A 1 79 ? -24.380 1.837 18.953 1.00 84.19 79 ASP A O 1
ATOM 662 N N . LYS A 1 80 ? -23.019 3.533 18.445 1.00 86.81 80 LYS A N 1
ATOM 663 C CA . LYS A 1 80 ? -23.961 4.620 18.766 1.00 86.81 80 LYS A CA 1
ATOM 664 C C . LYS A 1 80 ? -24.729 5.144 17.540 1.00 86.81 80 LYS A C 1
ATOM 666 O O . LYS A 1 80 ? -25.209 6.275 17.561 1.00 86.81 80 LYS A O 1
ATOM 671 N N . GLY A 1 81 ? -24.745 4.405 16.429 1.00 87.56 81 GLY A N 1
ATOM 672 C CA . GLY A 1 81 ? -25.410 4.769 15.167 1.00 87.56 81 GLY A CA 1
ATOM 673 C C . GLY A 1 81 ? -24.737 5.889 14.355 1.00 87.56 81 GLY A C 1
ATOM 674 O O . GLY A 1 81 ? -25.184 6.222 13.250 1.00 87.56 81 GLY A O 1
ATOM 675 N N . ARG A 1 82 ? -23.647 6.475 14.868 1.00 89.31 82 ARG A N 1
ATOM 676 C CA . ARG A 1 82 ? -22.869 7.523 14.189 1.00 89.31 82 ARG A CA 1
ATOM 677 C C . ARG A 1 82 ? -21.988 6.914 13.103 1.00 89.31 82 ARG A C 1
ATOM 679 O O . ARG A 1 82 ? -21.403 5.852 13.301 1.00 89.31 82 ARG A O 1
ATOM 686 N N . SER A 1 83 ? -21.868 7.608 11.976 1.00 90.69 83 SER A N 1
ATOM 687 C CA . SER A 1 83 ? -20.931 7.224 10.921 1.00 90.69 83 SER A CA 1
ATOM 688 C C . SER A 1 83 ? -19.501 7.516 11.379 1.00 90.69 83 SER A C 1
ATOM 690 O O . SER A 1 83 ? -19.143 8.671 11.604 1.00 90.69 83 SER A O 1
ATOM 692 N N . VAL A 1 84 ? -18.689 6.473 11.522 1.00 93.19 84 VAL A N 1
ATOM 693 C CA . VAL A 1 84 ? -17.275 6.550 11.912 1.00 93.19 84 VAL A CA 1
ATOM 694 C C . VAL A 1 84 ? -16.398 6.044 10.776 1.00 93.19 84 VAL A C 1
ATOM 696 O O . VAL A 1 84 ? -16.859 5.298 9.917 1.00 93.19 84 VAL A O 1
ATOM 699 N N . GLN A 1 85 ? -15.141 6.484 10.727 1.00 94.12 85 GLN A N 1
ATOM 700 C CA . GLN A 1 85 ? -14.176 5.959 9.759 1.00 94.12 85 GLN A CA 1
ATOM 701 C C . GLN A 1 85 ? -13.979 4.460 9.987 1.00 94.12 85 GLN A C 1
ATOM 703 O O . GLN A 1 85 ? -13.758 4.052 11.125 1.00 94.12 85 GLN A O 1
ATOM 708 N N . LYS A 1 86 ? -14.064 3.668 8.914 1.00 95.38 86 LYS A N 1
ATOM 709 C CA . LYS A 1 86 ? -13.930 2.209 8.985 1.00 95.38 86 LYS A CA 1
ATOM 710 C C . LYS A 1 86 ? -12.511 1.798 9.369 1.00 95.38 86 LYS A C 1
ATOM 712 O O . LYS A 1 86 ? -12.325 1.093 10.350 1.00 95.38 86 LYS A O 1
ATOM 717 N N . TYR A 1 87 ? -11.527 2.295 8.622 1.00 96.06 87 TYR A N 1
ATOM 718 C CA . TYR A 1 87 ? -10.127 1.892 8.751 1.00 96.06 87 TYR A CA 1
ATOM 719 C C . TYR A 1 87 ? -9.333 2.862 9.614 1.00 96.06 87 TYR A C 1
ATOM 721 O O . TYR A 1 87 ? -9.319 4.061 9.339 1.00 96.06 87 TYR A O 1
ATOM 729 N N . LYS A 1 88 ? -8.629 2.383 10.637 1.00 94.06 88 LYS A N 1
ATOM 730 C CA . LYS A 1 88 ? -7.740 3.212 11.463 1.00 94.06 88 LYS A CA 1
ATOM 731 C C . LYS A 1 88 ? -6.410 3.464 10.753 1.00 94.06 88 LYS A C 1
ATOM 733 O O . LYS A 1 88 ? -6.023 2.757 9.830 1.00 94.06 88 LYS A O 1
ATOM 738 N N . VAL A 1 89 ? -5.669 4.468 11.222 1.00 92.56 89 VAL A N 1
ATOM 739 C CA . VAL A 1 89 ? -4.364 4.843 10.645 1.00 92.56 89 VAL A CA 1
ATOM 740 C C . VAL A 1 89 ? -3.378 3.664 10.563 1.00 92.56 89 VAL A C 1
ATOM 742 O O . VAL A 1 89 ? -2.794 3.496 9.493 1.00 92.56 89 VAL A O 1
ATOM 745 N N . PRO A 1 90 ? -3.213 2.805 11.593 1.00 92.19 90 PRO A N 1
ATOM 746 C CA . PRO A 1 90 ? -2.316 1.650 11.491 1.00 92.19 90 PRO A CA 1
ATOM 747 C C . PRO A 1 90 ? -2.744 0.644 10.416 1.00 92.19 90 PRO A C 1
ATOM 749 O O . PRO A 1 90 ? -1.899 0.106 9.711 1.00 92.19 90 PRO A O 1
ATOM 752 N N . GLU A 1 91 ? -4.053 0.443 10.238 1.00 94.00 91 GLU A N 1
ATOM 753 C CA . GLU A 1 91 ? -4.605 -0.459 9.219 1.00 94.00 91 GLU A CA 1
ATOM 754 C C . GLU A 1 91 ? -4.396 0.091 7.806 1.00 94.00 91 GLU A C 1
ATOM 756 O O . GLU A 1 91 ? -4.213 -0.676 6.869 1.00 94.00 91 GLU A O 1
ATOM 761 N N . ILE A 1 92 ? -4.404 1.413 7.637 1.00 95.69 92 ILE A N 1
ATOM 762 C CA . ILE A 1 92 ? -4.126 2.075 6.355 1.00 95.69 92 ILE A CA 1
ATOM 763 C C . ILE A 1 92 ? -2.630 2.021 6.024 1.00 95.69 92 ILE A C 1
ATOM 765 O O . ILE A 1 92 ? -2.251 1.872 4.864 1.00 95.69 92 ILE A O 1
ATOM 769 N N . ASN A 1 93 ? -1.776 2.157 7.037 1.00 95.19 93 ASN A N 1
ATOM 770 C CA . ASN A 1 93 ? -0.336 2.303 6.867 1.00 95.19 93 ASN A CA 1
ATOM 771 C C . ASN A 1 93 ? 0.444 0.983 6.904 1.00 95.19 93 ASN A C 1
ATOM 773 O O . ASN A 1 93 ? 1.663 1.012 6.782 1.00 95.19 93 ASN A O 1
ATOM 777 N N . GLN A 1 94 ? -0.202 -0.164 7.091 1.00 94.31 94 GLN A N 1
ATOM 778 C CA . GLN A 1 94 ? 0.485 -1.456 7.168 1.00 94.31 94 GLN A CA 1
ATOM 779 C C . GLN A 1 94 ? 1.259 -1.811 5.885 1.00 94.31 94 GLN A C 1
ATOM 781 O O . GLN A 1 94 ? 0.916 -1.356 4.789 1.00 94.31 94 GLN A O 1
ATOM 786 N N . ILE A 1 95 ? 2.274 -2.675 6.006 1.00 94.00 95 ILE A N 1
ATOM 787 C CA . ILE A 1 95 ? 3.105 -3.139 4.881 1.00 94.00 95 ILE A CA 1
ATOM 788 C C . ILE A 1 95 ? 2.278 -3.698 3.717 1.00 94.00 95 ILE A C 1
ATOM 790 O O . ILE A 1 95 ? 2.588 -3.419 2.558 1.00 94.00 95 ILE A O 1
ATOM 794 N N . GLY A 1 96 ? 1.181 -4.399 4.021 1.00 95.38 96 GLY A N 1
ATOM 795 C CA . GLY A 1 96 ? 0.239 -4.939 3.041 1.00 95.38 96 GLY A CA 1
ATOM 796 C C . GLY A 1 96 ? -0.399 -3.879 2.140 1.00 95.38 96 GLY A C 1
ATOM 797 O O . GLY A 1 96 ? -0.750 -4.195 1.008 1.00 95.38 96 GLY A O 1
ATOM 798 N N . ASN A 1 97 ? -0.460 -2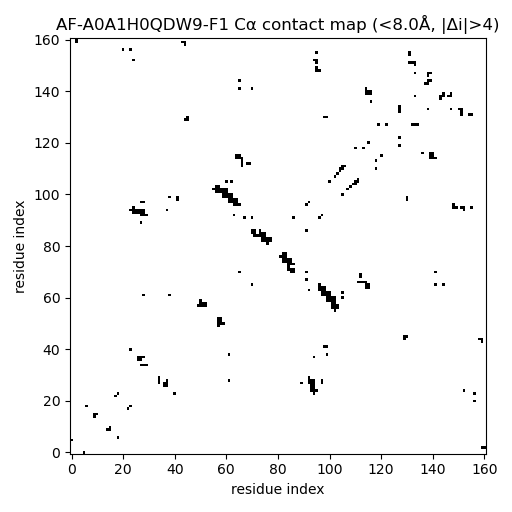.616 2.571 1.00 97.12 97 ASN A N 1
ATOM 799 C CA . ASN A 1 97 ? -0.927 -1.497 1.752 1.00 97.12 97 ASN A CA 1
ATOM 800 C C . ASN A 1 97 ? 0.216 -0.641 1.180 1.00 97.12 97 ASN A C 1
ATOM 802 O O . ASN A 1 97 ? -0.048 0.378 0.558 1.00 97.12 97 ASN A O 1
ATOM 806 N N . CYS A 1 98 ? 1.480 -1.000 1.399 1.00 94.88 98 CYS A N 1
ATOM 807 C CA . CYS A 1 98 ? 2.627 -0.222 0.935 1.00 94.88 98 CYS A CA 1
ATOM 808 C C . CYS A 1 98 ? 3.338 -0.919 -0.230 1.00 94.88 98 CYS A C 1
ATOM 810 O O . CYS A 1 98 ? 3.488 -2.146 -0.248 1.00 94.88 98 CYS A O 1
ATOM 812 N N . MET A 1 99 ? 3.844 -0.134 -1.173 1.00 92.44 99 MET A N 1
ATOM 813 C CA . MET A 1 99 ? 4.692 -0.600 -2.268 1.00 92.44 99 MET A CA 1
ATOM 814 C C . MET A 1 99 ? 5.854 0.365 -2.497 1.00 92.44 99 MET A C 1
ATOM 816 O O . MET A 1 99 ? 5.797 1.527 -2.098 1.00 92.44 99 MET A O 1
ATOM 820 N N . LEU A 1 100 ? 6.916 -0.137 -3.122 1.00 90.06 100 LEU A N 1
ATOM 821 C CA . LEU A 1 100 ? 8.061 0.667 -3.522 1.00 90.06 100 LEU A CA 1
ATOM 822 C C . LEU A 1 100 ? 7.886 1.078 -4.983 1.00 90.06 100 LEU A C 1
ATOM 824 O O . LEU A 1 100 ? 7.689 0.213 -5.826 1.00 90.06 100 LEU A O 1
ATOM 828 N N . LEU A 1 101 ? 7.953 2.371 -5.269 1.00 88.19 101 LEU A N 1
ATOM 829 C CA . LEU A 1 101 ? 7.863 2.958 -6.605 1.00 88.19 101 LEU A CA 1
ATOM 830 C C . LEU A 1 101 ? 9.064 3.866 -6.856 1.00 88.19 101 LEU A C 1
ATOM 832 O O . LEU A 1 101 ? 9.744 4.280 -5.918 1.00 88.19 101 LEU A O 1
ATOM 836 N N . THR A 1 102 ? 9.315 4.215 -8.112 1.00 83.19 102 THR A N 1
ATOM 837 C CA . THR A 1 102 ? 10.194 5.350 -8.429 1.00 83.19 102 THR A CA 1
ATOM 838 C C . THR A 1 102 ? 9.473 6.683 -8.189 1.00 83.19 102 THR A C 1
ATOM 840 O O . THR A 1 102 ? 8.240 6.751 -8.238 1.00 83.19 102 THR A O 1
ATOM 843 N N . LEU A 1 103 ? 10.217 7.771 -7.954 1.00 78.56 103 LEU A N 1
ATOM 844 C CA . LEU A 1 103 ? 9.632 9.117 -7.882 1.00 78.56 103 LEU A CA 1
ATOM 845 C C . LEU A 1 103 ? 8.858 9.467 -9.155 1.00 78.56 103 LEU A C 1
ATOM 847 O O . LEU A 1 103 ? 7.784 10.060 -9.057 1.00 78.56 103 LEU A O 1
ATOM 851 N N . ASN A 1 104 ? 9.359 9.073 -10.326 1.00 80.31 104 ASN A N 1
ATOM 852 C CA . ASN A 1 104 ? 8.640 9.268 -11.577 1.00 80.31 104 ASN A CA 1
ATOM 853 C C . ASN A 1 104 ? 7.317 8.502 -11.586 1.00 80.31 104 ASN A C 1
ATOM 855 O O . ASN A 1 104 ? 6.295 9.084 -11.903 1.00 80.31 104 ASN A O 1
ATOM 859 N N . GLU A 1 105 ? 7.280 7.233 -11.182 1.00 78.00 105 GLU A N 1
ATOM 860 C CA . GLU A 1 105 ? 6.016 6.486 -11.144 1.00 78.00 105 GLU A CA 1
ATOM 861 C C . GLU A 1 105 ? 5.002 7.075 -10.160 1.00 78.00 105 GLU A C 1
ATOM 863 O O . GLU A 1 105 ? 3.808 7.117 -10.464 1.00 78.00 105 GLU A O 1
ATOM 868 N N . ASN A 1 106 ? 5.461 7.539 -8.996 1.00 78.94 106 ASN A N 1
ATOM 869 C CA . ASN A 1 106 ? 4.561 8.106 -7.998 1.00 78.94 106 ASN A CA 1
ATOM 870 C C . ASN A 1 106 ? 4.068 9.513 -8.396 1.00 78.94 106 ASN A C 1
ATOM 872 O O . ASN A 1 106 ? 2.869 9.792 -8.371 1.00 78.94 106 ASN A O 1
ATOM 876 N N . GLN A 1 107 ? 4.987 10.401 -8.787 1.00 71.62 107 GLN A N 1
ATOM 877 C CA . GLN A 1 107 ? 4.698 11.820 -9.029 1.00 71.62 107 GLN A CA 1
ATOM 878 C C . GLN A 1 107 ? 4.523 12.148 -10.516 1.00 71.62 107 GLN A C 1
ATOM 880 O O . GLN A 1 107 ? 3.548 12.795 -10.886 1.00 71.62 107 GLN A O 1
ATOM 885 N N . GLY A 1 108 ? 5.448 11.703 -11.369 1.00 62.31 108 GLY A N 1
ATOM 886 C CA . GLY A 1 108 ? 5.479 12.035 -12.801 1.00 62.31 108 GLY A CA 1
ATOM 887 C C . GLY A 1 108 ? 4.458 11.274 -13.655 1.00 62.31 108 GLY A C 1
ATOM 888 O O . GLY A 1 108 ? 3.869 11.847 -14.567 1.00 62.31 108 GLY A O 1
ATOM 889 N N . ALA A 1 109 ? 4.186 10.009 -13.331 1.00 63.59 109 ALA A N 1
ATOM 890 C CA . ALA A 1 109 ? 3.215 9.146 -14.005 1.00 63.59 109 ALA A CA 1
ATOM 891 C C . ALA A 1 109 ? 1.820 9.197 -13.357 1.00 63.59 109 ALA A C 1
ATOM 893 O O . ALA A 1 109 ? 0.905 8.506 -13.804 1.00 63.59 109 ALA A O 1
ATOM 894 N N . GLY A 1 110 ? 1.655 10.022 -12.315 1.00 68.12 110 GLY A N 1
ATOM 895 C CA . GLY A 1 110 ? 0.353 10.433 -11.803 1.00 68.12 110 GLY A CA 1
ATOM 896 C C . GLY A 1 110 ? -0.386 9.412 -10.944 1.00 68.12 110 GLY A C 1
ATOM 897 O O . GLY A 1 110 ? -1.608 9.505 -10.874 1.00 68.12 110 GLY A O 1
ATOM 898 N N . LYS A 1 111 ? 0.295 8.465 -10.275 1.00 79.38 111 LYS A N 1
ATOM 899 C CA . LYS A 1 111 ? -0.398 7.482 -9.424 1.00 79.38 111 LYS A CA 1
ATOM 900 C C . LYS A 1 111 ? -1.277 8.153 -8.361 1.00 79.38 111 LYS A C 1
ATOM 902 O O . LYS A 1 111 ? -2.432 7.774 -8.234 1.00 79.38 111 LYS A O 1
ATOM 907 N N . SER A 1 112 ? -0.752 9.127 -7.616 1.00 81.56 112 SER A N 1
ATOM 908 C CA . SER A 1 112 ? -1.501 9.973 -6.667 1.00 81.56 112 SER A CA 1
ATOM 909 C C . SER A 1 112 ? -2.651 9.253 -5.919 1.00 81.56 112 SER A C 1
ATOM 911 O O . SER A 1 112 ? -2.400 8.349 -5.121 1.00 81.56 112 SER A O 1
ATOM 913 N N . ASP A 1 113 ? -3.911 9.631 -6.159 1.00 84.69 113 ASP A N 1
ATOM 914 C CA . ASP A 1 113 ? -5.116 9.054 -5.558 1.00 84.69 113 ASP A CA 1
ATOM 915 C C . ASP A 1 113 ? -5.845 8.032 -6.450 1.00 84.69 113 ASP A C 1
ATOM 917 O O . ASP A 1 113 ? -6.989 7.665 -6.159 1.00 84.69 113 ASP A O 1
ATOM 921 N N . ILE A 1 114 ? -5.180 7.525 -7.492 1.00 90.44 114 ILE A N 1
ATOM 922 C CA . ILE A 1 114 ? -5.706 6.472 -8.364 1.00 90.44 114 ILE A CA 1
ATOM 923 C C . ILE A 1 114 ? -5.867 5.177 -7.560 1.00 90.44 114 ILE A C 1
ATOM 925 O O . ILE A 1 114 ? -4.958 4.725 -6.856 1.00 90.44 114 ILE A O 1
ATOM 929 N N . LEU A 1 115 ? -7.045 4.562 -7.678 1.00 93.75 115 LEU A N 1
ATOM 930 C CA . LEU A 1 115 ? -7.357 3.300 -7.018 1.00 93.75 115 LEU A C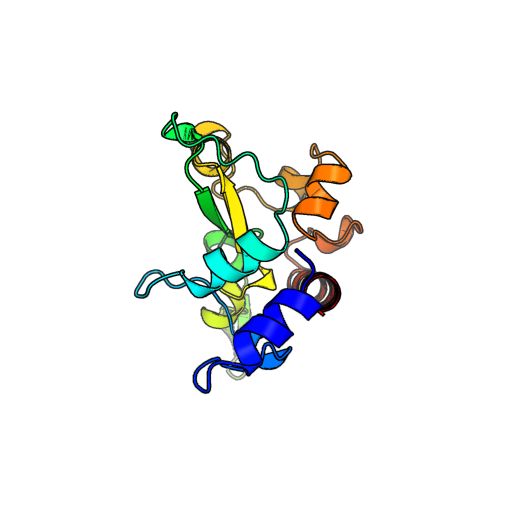A 1
ATOM 931 C C . LEU A 1 115 ? -6.624 2.122 -7.679 1.00 93.75 115 LEU A C 1
ATOM 933 O O . LEU A 1 115 ? -6.385 2.142 -8.888 1.00 93.75 115 LEU A O 1
ATOM 937 N N . PRO A 1 116 ? -6.340 1.042 -6.928 1.00 94.75 116 PRO A N 1
ATOM 938 C CA . PRO A 1 116 ? -5.690 -0.159 -7.455 1.00 94.75 116 PRO A CA 1
ATOM 939 C C . PRO A 1 116 ? -6.349 -0.727 -8.705 1.00 94.75 116 PRO A C 1
ATOM 941 O O . PRO A 1 116 ? -5.646 -1.106 -9.637 1.00 94.75 116 PRO A O 1
ATOM 944 N N . LYS A 1 117 ? -7.686 -0.736 -8.756 1.00 95.50 117 LYS A N 1
ATOM 945 C CA . LYS A 1 117 ? -8.432 -1.234 -9.916 1.00 95.50 117 LYS A CA 1
ATOM 946 C C . LYS A 1 117 ? -8.040 -0.538 -11.221 1.00 95.50 117 LYS A C 1
ATOM 948 O O . LYS A 1 117 ? -7.933 -1.197 -12.247 1.00 95.50 117 LYS A O 1
ATOM 953 N N . ASP A 1 118 ? -7.780 0.766 -11.156 1.00 93.88 118 ASP A N 1
ATOM 954 C CA . ASP A 1 118 ? -7.458 1.600 -12.309 1.00 93.88 118 ASP A CA 1
ATOM 955 C C . ASP A 1 118 ? -5.943 1.584 -12.558 1.00 93.88 118 ASP A C 1
ATOM 957 O O . ASP A 1 118 ? -5.490 1.404 -13.688 1.00 93.88 118 ASP A O 1
ATOM 961 N N . TRP A 1 119 ? -5.143 1.690 -11.490 1.00 93.00 119 TRP A N 1
ATOM 962 C CA . TRP A 1 119 ? -3.681 1.698 -11.572 1.00 93.00 119 TRP A CA 1
ATOM 963 C C . TRP A 1 119 ? -3.108 0.377 -12.097 1.00 93.00 119 TRP A C 1
ATOM 965 O O . TRP A 1 119 ? -2.178 0.386 -12.904 1.00 93.00 119 TRP A O 1
ATOM 975 N N . PHE A 1 120 ? -3.652 -0.759 -11.654 1.00 94.44 120 PHE A N 1
ATOM 976 C CA . PHE A 1 120 ? -3.165 -2.090 -12.017 1.00 94.44 120 PHE A CA 1
ATOM 977 C C . PHE A 1 120 ? -3.793 -2.650 -13.297 1.00 94.44 120 PHE A C 1
ATOM 979 O O . PHE A 1 120 ? -3.254 -3.607 -13.851 1.00 94.44 120 PHE A O 1
ATOM 986 N N . ALA A 1 121 ? -4.869 -2.051 -13.822 1.00 92.31 121 ALA A N 1
ATOM 987 C CA . ALA A 1 121 ? -5.550 -2.533 -15.030 1.00 92.31 121 ALA A CA 1
ATOM 988 C C . ALA A 1 121 ? -4.631 -2.652 -16.257 1.00 92.31 121 ALA A C 1
ATOM 990 O O . ALA A 1 121 ? -4.851 -3.517 -17.105 1.00 92.31 121 ALA A O 1
ATOM 991 N N . THR A 1 122 ? -3.616 -1.791 -16.347 1.00 90.19 122 THR A N 1
ATOM 992 C CA . THR A 1 122 ? -2.696 -1.692 -17.491 1.00 90.19 122 THR A CA 1
ATOM 993 C C . THR A 1 122 ? -1.298 -2.240 -17.201 1.00 90.19 122 THR A C 1
ATOM 995 O O . THR A 1 122 ? -0.434 -2.210 -18.078 1.00 90.19 122 THR A O 1
ATOM 998 N N . LYS A 1 123 ? -1.044 -2.731 -15.983 1.00 90.75 123 LYS A N 1
ATOM 999 C CA . LYS A 1 123 ? 0.275 -3.239 -15.587 1.00 90.75 123 LYS A CA 1
ATOM 1000 C C . LYS A 1 123 ? 0.464 -4.679 -16.053 1.00 90.75 123 LYS A C 1
ATOM 1002 O O . LYS A 1 123 ? -0.489 -5.450 -16.140 1.00 90.75 123 LYS A O 1
ATOM 1007 N N . SER A 1 124 ? 1.712 -5.038 -16.347 1.00 92.38 124 SER A N 1
ATOM 1008 C CA . SER A 1 124 ? 2.049 -6.401 -16.755 1.00 92.38 124 SER A CA 1
ATOM 1009 C C . SER A 1 124 ? 1.962 -7.371 -15.574 1.00 92.38 124 SER A C 1
ATOM 1011 O O . SER A 1 124 ? 2.022 -6.969 -14.409 1.00 92.38 124 SER A O 1
ATOM 1013 N N . LYS A 1 125 ? 1.846 -8.667 -15.868 1.00 91.75 125 LYS A N 1
ATOM 1014 C CA . LYS A 1 125 ? 1.814 -9.712 -14.840 1.00 91.75 125 LYS A CA 1
ATOM 1015 C C . LYS A 1 125 ? 3.089 -9.702 -13.992 1.00 91.75 125 LYS A C 1
ATOM 1017 O O . LYS A 1 125 ? 3.013 -9.809 -12.774 1.00 91.75 125 LYS A O 1
ATOM 1022 N N . GLU A 1 126 ? 4.234 -9.483 -14.626 1.00 90.56 126 GLU A N 1
ATOM 1023 C CA . GLU A 1 126 ? 5.551 -9.426 -13.989 1.00 90.56 126 GLU A CA 1
ATOM 1024 C C . GLU A 1 126 ? 5.640 -8.254 -13.005 1.00 90.56 126 GLU A C 1
ATOM 1026 O O . GLU A 1 126 ? 6.185 -8.401 -11.914 1.00 90.56 126 GLU A O 1
ATOM 1031 N N . TYR A 1 127 ? 5.050 -7.102 -13.351 1.00 90.69 127 TYR A N 1
ATOM 1032 C CA . TYR A 1 127 ? 4.945 -5.960 -12.442 1.00 90.69 127 TYR A CA 1
ATOM 1033 C C . TYR A 1 127 ? 4.132 -6.324 -11.193 1.00 90.69 127 TYR A C 1
ATOM 1035 O O . TYR A 1 127 ? 4.558 -6.068 -10.067 1.00 90.69 127 TYR A O 1
ATOM 1043 N N . LEU A 1 128 ? 2.974 -6.964 -11.379 1.00 94.06 128 LEU A N 1
ATOM 1044 C CA . LEU A 1 128 ? 2.116 -7.383 -10.268 1.00 94.06 128 LEU A CA 1
ATOM 1045 C C . LEU A 1 128 ? 2.816 -8.411 -9.370 1.00 94.06 128 LEU A C 1
ATOM 1047 O O . LEU A 1 128 ? 2.772 -8.281 -8.148 1.00 94.06 128 LEU A O 1
ATOM 1051 N N . GLU A 1 129 ? 3.506 -9.386 -9.956 1.00 92.56 129 GLU A N 1
ATOM 1052 C CA . GLU A 1 129 ? 4.269 -10.400 -9.222 1.00 92.56 129 GLU A CA 1
ATOM 1053 C C . GLU A 1 129 ? 5.441 -9.790 -8.448 1.00 92.56 129 GLU A C 1
ATOM 1055 O O . GLU A 1 129 ? 5.616 -10.100 -7.270 1.00 92.56 129 GLU A O 1
ATOM 1060 N N . MET A 1 130 ? 6.184 -8.857 -9.049 1.00 90.38 130 MET A N 1
ATOM 1061 C CA . MET A 1 130 ? 7.267 -8.126 -8.379 1.00 90.38 130 MET A CA 1
ATOM 1062 C C . MET A 1 130 ? 6.768 -7.368 -7.138 1.00 90.38 130 MET A C 1
ATOM 1064 O O . MET A 1 130 ? 7.417 -7.377 -6.090 1.00 90.38 130 MET A O 1
ATOM 1068 N N . HIS A 1 131 ? 5.599 -6.729 -7.232 1.00 92.81 131 HIS A N 1
ATOM 1069 C CA . HIS A 1 131 ? 4.987 -5.988 -6.124 1.00 92.81 131 HIS A CA 1
ATOM 1070 C C . HIS A 1 131 ? 4.181 -6.869 -5.150 1.00 92.81 131 HIS A C 1
ATOM 1072 O O . HIS A 1 131 ? 3.640 -6.346 -4.161 1.00 92.81 131 HIS A O 1
ATOM 1078 N N . LEU A 1 132 ? 4.123 -8.183 -5.403 1.00 95.31 132 LEU A N 1
ATOM 1079 C CA . LEU A 1 132 ? 3.329 -9.164 -4.660 1.00 95.31 132 LEU A CA 1
ATOM 1080 C C . LEU A 1 132 ? 1.844 -8.768 -4.598 1.00 95.31 132 LEU A C 1
ATOM 1082 O O . LEU A 1 132 ? 1.215 -8.798 -3.541 1.00 95.31 132 LEU A O 1
ATOM 1086 N N . ILE A 1 133 ? 1.294 -8.321 -5.726 1.00 96.81 133 ILE A N 1
ATOM 1087 C CA . ILE A 1 133 ? -0.112 -7.937 -5.863 1.00 96.81 133 ILE A CA 1
ATOM 1088 C C . ILE A 1 133 ? -0.940 -9.190 -6.180 1.00 96.81 133 ILE A C 1
ATOM 1090 O O . ILE A 1 133 ? -0.622 -9.891 -7.146 1.00 96.81 133 ILE A O 1
ATOM 1094 N N . PRO A 1 134 ? -2.011 -9.482 -5.417 1.00 96.75 134 PRO A N 1
ATOM 1095 C CA . PRO A 1 134 ? -2.950 -10.545 -5.760 1.00 96.75 134 PRO A CA 1
ATOM 1096 C C . PRO A 1 134 ? -3.491 -10.376 -7.187 1.00 96.75 134 PRO A C 1
ATOM 1098 O O . PRO A 1 134 ? -3.936 -9.290 -7.558 1.00 96.75 134 PRO A O 1
ATOM 1101 N N . GLN A 1 135 ? -3.457 -11.443 -7.991 1.00 93.81 135 GLN A N 1
ATOM 1102 C CA . GLN A 1 135 ? -3.851 -11.390 -9.410 1.00 93.81 135 GLN A CA 1
ATOM 1103 C C . GLN A 1 135 ? -5.374 -11.398 -9.626 1.00 93.81 135 GLN A C 1
ATOM 1105 O O . GLN A 1 135 ? -5.835 -11.103 -10.729 1.00 93.81 135 GLN A O 1
ATOM 1110 N N . ASP A 1 136 ? -6.160 -11.712 -8.590 1.00 96.06 136 ASP A N 1
ATOM 1111 C CA . ASP A 1 136 ? -7.616 -11.579 -8.642 1.00 96.06 136 ASP A CA 1
ATOM 1112 C C . ASP A 1 136 ? -8.008 -10.095 -8.646 1.00 96.06 136 ASP A C 1
ATOM 1114 O O . ASP A 1 136 ? -7.894 -9.396 -7.637 1.00 96.06 136 ASP A O 1
ATOM 1118 N N . LYS A 1 137 ? -8.499 -9.626 -9.797 1.00 95.69 137 LYS A N 1
ATOM 1119 C CA . LYS A 1 137 ? -8.889 -8.229 -10.016 1.00 95.69 137 LYS A CA 1
ATOM 1120 C C . LYS A 1 137 ? -10.029 -7.776 -9.111 1.00 95.69 137 LYS A C 1
ATOM 1122 O O . LYS A 1 137 ? -10.124 -6.583 -8.834 1.00 95.69 137 LYS A O 1
ATOM 1127 N N . ASN A 1 138 ? -10.863 -8.695 -8.618 1.00 96.56 138 ASN A N 1
ATOM 1128 C CA . ASN A 1 138 ? -11.929 -8.342 -7.680 1.00 96.56 138 ASN A CA 1
ATOM 1129 C C . ASN A 1 138 ? -11.347 -7.750 -6.391 1.00 96.56 138 ASN A C 1
ATOM 1131 O O . ASN A 1 138 ? -11.931 -6.838 -5.810 1.00 96.56 138 ASN A O 1
ATOM 1135 N N . LEU A 1 139 ? -10.161 -8.203 -5.974 1.00 97.31 139 LEU A N 1
ATOM 1136 C CA . LEU A 1 139 ? -9.487 -7.706 -4.775 1.00 97.31 139 LEU A CA 1
ATOM 1137 C C . LEU A 1 139 ? -8.978 -6.267 -4.923 1.00 97.31 139 LEU A C 1
ATOM 1139 O O . LEU A 1 139 ? -8.594 -5.654 -3.935 1.00 97.31 139 LEU A O 1
ATOM 1143 N N . TRP A 1 140 ? -8.952 -5.703 -6.131 1.00 97.50 140 TRP A N 1
ATOM 1144 C CA . TRP A 1 140 ? -8.466 -4.338 -6.355 1.00 97.50 140 TRP A CA 1
ATOM 1145 C C . TRP A 1 140 ? -9.536 -3.272 -6.084 1.00 97.50 140 TRP A C 1
ATOM 1147 O O . TRP A 1 140 ? -9.235 -2.075 -6.082 1.00 97.50 140 TRP A O 1
ATOM 1157 N N . GLU A 1 141 ? -10.777 -3.694 -5.842 1.00 97.00 141 GLU A N 1
ATOM 1158 C CA . GLU A 1 141 ? -11.863 -2.813 -5.426 1.00 97.00 141 GLU A CA 1
ATOM 1159 C C . GLU A 1 141 ? -11.708 -2.395 -3.962 1.00 97.00 141 GLU A C 1
ATOM 1161 O O . GLU A 1 141 ? -11.308 -3.180 -3.101 1.00 97.00 141 GLU A O 1
ATOM 1166 N N . ILE A 1 142 ? -12.073 -1.147 -3.658 1.00 95.38 142 ILE A N 1
ATOM 1167 C CA . ILE A 1 142 ? -11.939 -0.586 -2.304 1.00 95.38 142 ILE A CA 1
ATOM 1168 C C . ILE A 1 142 ? -12.758 -1.350 -1.259 1.00 95.38 142 ILE A C 1
ATOM 1170 O O . ILE A 1 142 ? -12.333 -1.465 -0.109 1.00 95.38 142 ILE A O 1
ATOM 1174 N N . ASP A 1 143 ? -13.892 -1.921 -1.662 1.00 95.56 143 ASP A N 1
ATOM 1175 C CA . ASP A 1 143 ? -14.747 -2.716 -0.781 1.00 95.56 143 ASP A CA 1
ATOM 1176 C C . ASP A 1 143 ? -14.080 -4.035 -0.361 1.00 95.56 143 ASP A C 1
ATOM 1178 O O . ASP A 1 143 ? -14.374 -4.561 0.712 1.00 95.56 143 ASP A O 1
ATOM 1182 N N . ASN A 1 144 ? -13.114 -4.513 -1.152 1.00 97.50 144 ASN A N 1
ATOM 1183 C CA . ASN A 1 144 ? -12.344 -5.729 -0.900 1.00 97.50 144 ASN A CA 1
ATOM 1184 C C . ASN A 1 144 ? -10.978 -5.454 -0.252 1.00 97.50 144 ASN A C 1
ATOM 1186 O O . ASN A 1 144 ? -10.141 -6.353 -0.188 1.00 97.50 144 ASN A O 1
ATOM 1190 N N . TYR A 1 145 ? -10.754 -4.243 0.274 1.00 97.81 145 TYR A N 1
ATOM 1191 C CA . TYR A 1 145 ? -9.489 -3.845 0.899 1.00 97.81 145 TYR A CA 1
ATOM 1192 C C . TYR A 1 145 ? -8.981 -4.853 1.944 1.00 97.81 145 TYR A C 1
ATOM 1194 O O . TYR A 1 145 ? -7.809 -5.211 1.946 1.00 97.81 145 TYR A O 1
ATOM 1202 N N . GLU A 1 146 ? -9.854 -5.346 2.824 1.00 97.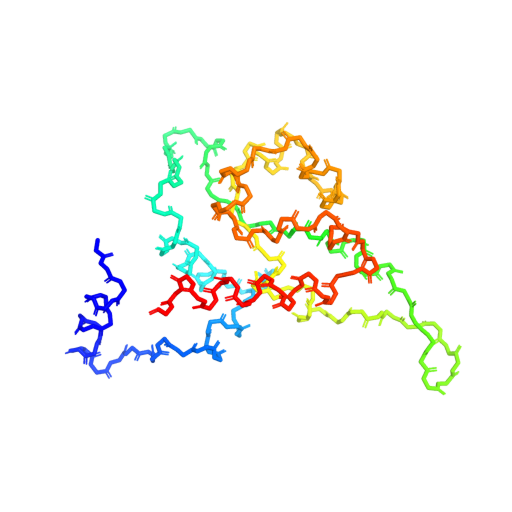69 146 GLU A N 1
ATOM 1203 C CA . GLU A 1 146 ? -9.464 -6.293 3.880 1.00 97.69 146 GLU A CA 1
ATOM 1204 C C . GLU A 1 146 ? -8.977 -7.632 3.312 1.00 97.69 146 GLU A C 1
ATOM 1206 O O . GLU A 1 146 ? -7.955 -8.158 3.757 1.00 97.69 146 GLU A O 1
ATOM 1211 N N . GLU A 1 147 ? -9.664 -8.157 2.295 1.00 98.19 147 GLU A N 1
ATOM 1212 C CA . GLU A 1 147 ? -9.275 -9.412 1.650 1.00 98.19 147 GLU A CA 1
ATOM 1213 C C . GLU A 1 147 ? -8.006 -9.226 0.807 1.00 98.19 147 GLU A C 1
ATOM 1215 O O . GLU A 1 147 ? -7.111 -10.068 0.851 1.00 98.19 147 GLU A O 1
ATOM 1220 N N . PHE A 1 148 ? -7.855 -8.079 0.135 1.00 98.44 148 PHE A N 1
ATOM 1221 C CA . PHE A 1 148 ? -6.608 -7.717 -0.539 1.00 98.44 148 PHE A CA 1
ATOM 1222 C C . PHE A 1 148 ? -5.417 -7.744 0.419 1.00 98.44 148 PHE A C 1
ATOM 1224 O O . PHE A 1 148 ? -4.392 -8.353 0.114 1.00 98.44 148 PHE A O 1
ATOM 1231 N N . ILE A 1 149 ? -5.545 -7.092 1.580 1.00 98.06 149 ILE A N 1
ATOM 1232 C CA . ILE A 1 149 ? -4.483 -7.042 2.590 1.00 98.06 149 ILE A CA 1
ATOM 1233 C C . ILE A 1 149 ? -4.134 -8.445 3.066 1.00 98.06 149 ILE A C 1
ATOM 1235 O O . ILE A 1 149 ? -2.957 -8.787 3.160 1.00 98.06 149 ILE A O 1
ATOM 1239 N N . LYS A 1 150 ? -5.144 -9.266 3.349 1.00 97.75 150 LYS A N 1
ATOM 1240 C CA . LYS A 1 150 ? -4.958 -10.643 3.802 1.00 97.75 150 LYS A CA 1
ATOM 1241 C C . LYS A 1 150 ? -4.207 -11.483 2.770 1.00 97.75 150 LYS A C 1
ATOM 1243 O O . LYS A 1 150 ? -3.226 -12.132 3.130 1.00 97.75 150 LYS A O 1
ATOM 1248 N N . GLU A 1 151 ? -4.614 -11.447 1.504 1.00 98.00 151 GLU A N 1
ATOM 1249 C CA . GLU A 1 151 ? -3.941 -12.202 0.443 1.00 98.00 151 GLU A CA 1
ATOM 1250 C C . GLU A 1 151 ? -2.532 -11.674 0.172 1.00 98.00 151 GLU A C 1
ATOM 1252 O O . GLU A 1 151 ? -1.577 -12.448 0.087 1.00 98.00 151 GLU A O 1
ATOM 1257 N N . ARG A 1 152 ? -2.353 -10.353 0.135 1.00 97.00 152 ARG A N 1
ATOM 1258 C CA . ARG A 1 152 ? -1.032 -9.753 -0.060 1.00 97.00 152 ARG A CA 1
ATOM 1259 C C . ARG A 1 152 ? -0.078 -10.051 1.097 1.00 97.00 152 ARG A C 1
ATOM 1261 O O . ARG A 1 152 ? 1.091 -10.338 0.852 1.00 97.00 152 ARG A O 1
ATOM 1268 N N . ASN A 1 153 ? -0.552 -10.041 2.341 1.00 95.69 153 ASN A N 1
ATOM 1269 C CA . ASN A 1 153 ? 0.268 -10.392 3.501 1.00 95.69 153 ASN A CA 1
ATOM 1270 C C . ASN A 1 153 ? 0.771 -11.840 3.413 1.00 95.69 153 ASN A C 1
ATOM 1272 O O . ASN A 1 153 ? 1.945 -12.075 3.689 1.00 95.69 153 ASN A O 1
ATOM 1276 N N . LYS A 1 154 ? -0.053 -12.789 2.944 1.00 95.50 154 LYS A N 1
ATOM 1277 C CA . LYS A 1 154 ? 0.400 -14.167 2.679 1.00 95.50 154 LYS A CA 1
ATOM 1278 C C . LYS A 1 154 ? 1.515 -14.203 1.635 1.00 95.50 154 LYS A C 1
ATOM 1280 O O . LYS A 1 154 ? 2.515 -14.882 1.842 1.00 95.50 154 LYS A O 1
ATOM 1285 N N . LEU A 1 155 ? 1.372 -13.456 0.536 1.00 95.00 155 LEU A N 1
ATOM 1286 C CA . LEU A 1 155 ? 2.404 -13.373 -0.506 1.00 95.00 155 LEU A CA 1
ATOM 1287 C C . LEU A 1 155 ? 3.717 -12.788 0.035 1.00 95.00 155 LEU A C 1
ATOM 1289 O O . LEU A 1 155 ? 4.784 -13.323 -0.253 1.00 95.00 155 LEU A O 1
ATOM 1293 N N . ILE A 1 156 ? 3.644 -11.729 0.848 1.00 92.25 156 ILE A N 1
ATOM 1294 C CA . ILE A 1 156 ? 4.812 -11.106 1.494 1.00 92.25 156 ILE A CA 1
ATOM 1295 C C . ILE A 1 156 ? 5.512 -12.100 2.420 1.00 92.25 156 ILE A C 1
ATOM 1297 O O . ILE A 1 156 ? 6.722 -12.286 2.314 1.00 92.25 156 ILE A O 1
ATOM 1301 N N . VAL A 1 157 ? 4.763 -12.762 3.300 1.00 90.56 157 VAL A N 1
ATOM 1302 C CA . VAL A 1 157 ? 5.315 -13.738 4.249 1.00 90.56 157 VAL A CA 1
ATOM 1303 C C . VAL A 1 157 ? 5.956 -14.912 3.508 1.00 90.56 157 VAL A C 1
ATOM 1305 O O . VAL A 1 157 ? 7.087 -15.270 3.814 1.00 90.56 157 VAL A O 1
ATOM 1308 N N . ASN A 1 158 ? 5.298 -15.445 2.476 1.00 90.50 158 ASN A N 1
ATOM 1309 C CA . ASN A 1 158 ? 5.835 -16.535 1.655 1.00 90.50 158 ASN A CA 1
ATOM 1310 C C . ASN A 1 158 ? 7.072 -16.141 0.842 1.00 90.50 158 ASN A C 1
ATOM 1312 O O . ASN A 1 158 ? 7.856 -17.009 0.482 1.00 90.50 158 ASN A O 1
ATOM 1316 N N . LYS A 1 159 ? 7.233 -14.859 0.494 1.00 87.25 159 LYS A N 1
ATOM 1317 C CA . LYS A 1 159 ? 8.422 -14.379 -0.220 1.00 87.25 159 LYS A CA 1
ATOM 1318 C C . LYS A 1 159 ? 9.612 -14.181 0.721 1.00 87.25 159 LYS A C 1
ATOM 1320 O O . LYS A 1 159 ? 10.743 -14.244 0.249 1.00 87.25 159 LYS A O 1
ATOM 1325 N N . VAL A 1 160 ? 9.353 -13.890 2.000 1.00 77.31 160 VAL A N 1
ATOM 1326 C CA . VAL A 1 160 ? 10.382 -13.603 3.013 1.00 77.31 160 VAL A CA 1
ATOM 1327 C C . VAL A 1 160 ? 10.823 -14.844 3.802 1.00 77.31 160 VAL A C 1
ATOM 1329 O O . VAL A 1 160 ? 11.953 -14.871 4.295 1.00 77.31 160 VAL A O 1
ATOM 1332 N N . ASN A 1 161 ? 9.955 -15.849 3.924 1.00 70.06 161 ASN A N 1
ATOM 1333 C CA . ASN A 1 161 ? 10.265 -17.153 4.521 1.00 70.06 161 ASN A CA 1
ATOM 1334 C C . ASN A 1 161 ? 10.915 -18.105 3.512 1.00 70.06 161 ASN A C 1
ATOM 1336 O O . ASN A 1 161 ? 11.831 -18.848 3.934 1.00 70.06 161 ASN A O 1
#

Secondary structure (DSSP, 8-state):
--HHHHHHHHHTSS------HHHHHT-B--SSS-THHHHHHHHHH-TT----TTSGGG-EEEEESS-HHHHHH-EEE-TTS-EEESS-HHHHHBGGGEEEEEHIIIIIS--TT--HHHHSTTS-HHHHHHTT--S-GGGGSGGGHHHHHHHHHHHHHHHH-